Protein AF-A0A7W3PJJ7-F1 (afdb_monomer)

Structure (mmCIF, N/CA/C/O backbone):
data_AF-A0A7W3PJJ7-F1
#
_entry.id   AF-A0A7W3PJJ7-F1
#
loop_
_atom_site.group_PDB
_atom_site.id
_atom_site.type_symbol
_atom_site.label_atom_id
_atom_site.label_alt_id
_atom_site.label_comp_id
_atom_site.label_asym_id
_atom_site.label_entity_id
_atom_site.label_seq_id
_atom_site.pdbx_PDB_ins_code
_atom_site.Cartn_x
_atom_site.Cartn_y
_atom_site.Cartn_z
_atom_site.occupancy
_atom_site.B_iso_or_equiv
_atom_site.auth_seq_id
_atom_site.auth_comp_id
_atom_site.auth_asym_id
_atom_site.auth_atom_id
_atom_site.pdbx_PDB_model_num
ATOM 1 N N . MET A 1 1 ? -37.300 3.732 20.634 1.00 42.12 1 MET A N 1
ATOM 2 C CA . MET A 1 1 ? -35.986 3.176 21.018 1.00 42.12 1 MET A CA 1
ATOM 3 C C . MET A 1 1 ? -35.740 1.933 20.177 1.00 42.12 1 MET A C 1
ATOM 5 O O . MET A 1 1 ? -36.687 1.184 19.988 1.00 42.12 1 MET A O 1
ATOM 9 N N . ALA A 1 2 ? -34.492 1.771 19.723 1.00 48.22 2 ALA A N 1
ATOM 10 C CA . ALA A 1 2 ? -33.888 0.615 19.043 1.00 48.22 2 ALA A CA 1
ATOM 11 C C . ALA A 1 2 ? -34.241 0.364 17.559 1.00 48.22 2 ALA A C 1
ATOM 13 O O . ALA A 1 2 ? -35.266 -0.236 17.264 1.00 48.22 2 ALA A O 1
ATOM 14 N N . ALA A 1 3 ? -33.338 0.784 16.653 1.00 39.44 3 ALA A N 1
ATOM 15 C CA . ALA A 1 3 ? -32.927 0.055 15.434 1.00 39.44 3 ALA A CA 1
ATOM 16 C C . ALA A 1 3 ? -31.870 0.854 14.625 1.00 39.44 3 ALA A C 1
ATOM 18 O O . ALA A 1 3 ? -32.108 1.217 13.480 1.00 39.44 3 ALA A O 1
ATOM 19 N N . GLN A 1 4 ? -30.710 1.177 15.209 1.00 40.31 4 GLN A N 1
ATOM 20 C CA . GLN A 1 4 ? -29.568 1.751 14.473 1.00 40.31 4 GLN A CA 1
ATOM 21 C C . GLN A 1 4 ? -28.263 1.317 15.150 1.00 40.31 4 GLN A C 1
ATOM 23 O O . GLN A 1 4 ? -27.697 2.067 15.933 1.00 40.31 4 GLN A O 1
ATOM 28 N N . ALA A 1 5 ? -27.813 0.081 14.930 1.00 41.56 5 ALA A N 1
ATOM 29 C CA . ALA A 1 5 ? -26.496 -0.338 15.431 1.00 41.56 5 ALA A CA 1
ATOM 30 C C . ALA A 1 5 ? -25.756 -1.352 14.544 1.00 41.56 5 ALA A C 1
ATOM 32 O O . ALA A 1 5 ? -24.604 -1.647 14.820 1.00 41.56 5 ALA A O 1
ATOM 33 N N . THR A 1 6 ? -26.355 -1.873 13.467 1.00 46.41 6 THR A N 1
ATOM 34 C CA . THR A 1 6 ? -25.728 -2.971 12.693 1.00 46.41 6 THR A CA 1
ATOM 35 C C . THR A 1 6 ? -25.320 -2.576 11.271 1.00 46.41 6 THR A C 1
ATOM 37 O O . THR A 1 6 ? -24.578 -3.300 10.618 1.00 46.41 6 THR A O 1
ATOM 40 N N . THR A 1 7 ? -25.763 -1.420 10.771 1.00 46.25 7 THR A N 1
ATOM 41 C CA . THR A 1 7 ? -25.518 -1.018 9.373 1.00 46.25 7 THR A CA 1
ATOM 42 C C . THR A 1 7 ? -24.253 -0.174 9.203 1.00 46.25 7 THR A C 1
ATOM 44 O O . THR A 1 7 ? -23.705 -0.124 8.110 1.00 46.25 7 THR A O 1
ATOM 47 N N . ARG A 1 8 ? -23.764 0.476 10.267 1.00 47.16 8 ARG A N 1
ATOM 48 C CA . ARG A 1 8 ? -22.710 1.500 10.175 1.00 47.16 8 ARG A CA 1
ATOM 49 C C . ARG A 1 8 ? -21.327 0.912 9.852 1.00 47.16 8 ARG A C 1
ATOM 51 O O . ARG A 1 8 ? -20.679 1.411 8.943 1.00 47.16 8 ARG A O 1
ATOM 58 N N . ASN A 1 9 ? -20.939 -0.206 10.473 1.00 47.69 9 ASN A N 1
ATOM 59 C CA . ASN A 1 9 ? -19.607 -0.803 10.261 1.00 47.69 9 ASN A CA 1
ATOM 60 C C . ASN A 1 9 ? -19.409 -1.400 8.865 1.00 47.69 9 ASN A C 1
ATOM 62 O O . ASN A 1 9 ? -18.337 -1.267 8.288 1.00 47.69 9 ASN A O 1
ATOM 66 N N . ARG A 1 10 ? -20.447 -2.016 8.281 1.00 51.94 10 ARG A N 1
ATOM 67 C CA . ARG A 1 10 ? -20.358 -2.548 6.908 1.00 51.94 10 ARG A CA 1
ATOM 68 C C . ARG A 1 10 ? -20.192 -1.443 5.869 1.00 51.94 10 ARG A C 1
ATOM 70 O O . ARG A 1 10 ? -19.600 -1.685 4.826 1.00 51.94 10 ARG A O 1
ATOM 77 N N . ILE A 1 11 ? -20.727 -0.254 6.150 1.00 53.75 11 ILE A N 1
ATOM 78 C CA . ILE A 1 11 ? -20.587 0.903 5.266 1.00 53.75 11 ILE A CA 1
ATOM 79 C C . ILE A 1 11 ? -19.165 1.459 5.360 1.00 53.75 11 ILE A C 1
ATOM 81 O O . ILE A 1 11 ? -18.604 1.786 4.326 1.00 53.75 11 ILE A O 1
ATOM 85 N N . ILE A 1 12 ? -18.563 1.506 6.554 1.00 59.03 12 ILE A N 1
ATOM 86 C CA . ILE A 1 12 ? -17.202 2.032 6.740 1.00 59.03 12 ILE A CA 1
ATOM 87 C C . ILE A 1 12 ? -16.183 1.187 5.968 1.00 59.03 12 ILE A C 1
ATOM 89 O O . ILE A 1 12 ? -15.521 1.725 5.090 1.00 59.03 12 ILE A O 1
ATOM 93 N N . GLY A 1 13 ? -16.138 -0.134 6.180 1.00 56.22 13 GLY A N 1
ATOM 94 C CA . GLY A 1 13 ? -15.199 -1.001 5.450 1.00 56.22 13 GLY A CA 1
ATOM 95 C C . GLY A 1 13 ? -15.375 -0.947 3.925 1.00 56.22 13 GLY A C 1
ATOM 96 O O . GLY A 1 13 ? -14.396 -0.923 3.186 1.00 56.22 13 GLY A O 1
ATOM 97 N N . ALA A 1 14 ? -16.620 -0.842 3.445 1.00 55.62 14 ALA A N 1
ATOM 98 C CA . ALA A 1 14 ? -16.901 -0.694 2.018 1.00 55.62 14 ALA A CA 1
ATOM 99 C C . ALA A 1 14 ? -16.471 0.677 1.462 1.00 55.62 14 ALA A C 1
ATOM 101 O O . ALA A 1 14 ? -16.012 0.753 0.328 1.00 55.62 14 ALA A O 1
ATOM 102 N N . VAL A 1 15 ? -16.610 1.757 2.238 1.00 58.84 15 VAL A N 1
ATOM 103 C CA . VAL A 1 15 ? -16.189 3.109 1.834 1.00 58.84 15 VAL A CA 1
ATOM 104 C C . VAL A 1 15 ? -14.667 3.200 1.780 1.00 58.84 15 VAL A C 1
ATOM 106 O O . VAL A 1 15 ? -14.149 3.621 0.750 1.00 58.84 15 VAL A O 1
ATOM 109 N N . VAL A 1 16 ? -13.970 2.723 2.817 1.00 61.97 16 VAL A N 1
ATOM 110 C CA . VAL A 1 16 ? -12.499 2.659 2.851 1.00 61.97 16 VAL A CA 1
ATOM 111 C C . VAL A 1 16 ? -11.974 1.886 1.644 1.00 61.97 16 VAL A C 1
ATOM 113 O O . VAL A 1 16 ? -11.110 2.362 0.914 1.00 61.97 16 VAL A O 1
ATOM 116 N N . ALA A 1 17 ? -12.552 0.721 1.355 1.00 59.59 17 ALA A N 1
ATOM 117 C CA . ALA A 1 17 ? -12.062 -0.108 0.266 1.00 59.59 17 ALA A CA 1
ATOM 118 C C . ALA A 1 17 ? -12.363 0.446 -1.138 1.00 59.59 17 ALA A C 1
ATOM 120 O O . ALA A 1 17 ? -11.541 0.292 -2.039 1.00 59.59 17 ALA A O 1
ATOM 121 N N . ILE A 1 18 ? -13.500 1.125 -1.341 1.00 57.78 18 ILE A N 1
ATOM 122 C CA . ILE A 1 18 ? -13.786 1.832 -2.604 1.00 57.78 18 ILE A CA 1
ATOM 123 C C . ILE A 1 18 ? -12.787 2.975 -2.813 1.00 57.78 18 ILE A C 1
ATOM 125 O O . ILE A 1 18 ? -12.333 3.206 -3.931 1.00 57.78 18 ILE A O 1
ATOM 129 N N . VAL A 1 19 ? -12.429 3.688 -1.748 1.00 59.50 19 VAL A N 1
ATOM 130 C CA . VAL A 1 19 ? -11.516 4.832 -1.820 1.00 59.50 19 VAL A CA 1
ATOM 131 C C . VAL A 1 19 ? -10.086 4.362 -2.081 1.00 59.50 19 VAL A C 1
ATOM 133 O O . VAL A 1 19 ? -9.433 4.897 -2.975 1.00 59.50 19 VAL A O 1
ATOM 136 N N . VAL A 1 20 ? -9.636 3.299 -1.405 1.00 63.38 20 VAL A N 1
ATOM 137 C CA . VAL A 1 20 ? -8.358 2.633 -1.705 1.00 63.38 20 VAL A CA 1
ATOM 138 C C . VAL A 1 20 ? -8.326 2.183 -3.168 1.00 63.38 20 VAL A C 1
ATOM 140 O O . VAL A 1 20 ? -7.371 2.492 -3.872 1.00 63.38 20 VAL A O 1
ATOM 143 N N . ALA A 1 21 ? -9.389 1.551 -3.672 1.00 58.72 21 ALA A N 1
ATOM 144 C CA . ALA A 1 21 ? -9.464 1.129 -5.071 1.00 58.72 21 ALA A CA 1
ATOM 145 C C . ALA A 1 21 ? -9.337 2.296 -6.069 1.00 58.72 21 ALA A C 1
ATOM 147 O O . ALA A 1 21 ? -8.637 2.174 -7.072 1.00 58.72 21 ALA A O 1
ATOM 148 N N . ILE A 1 22 ? -9.963 3.444 -5.786 1.00 58.31 22 ILE A N 1
ATOM 149 C CA . ILE A 1 22 ? -9.889 4.636 -6.646 1.00 58.31 22 ILE A CA 1
ATOM 150 C C . ILE A 1 22 ? -8.479 5.242 -6.643 1.00 58.31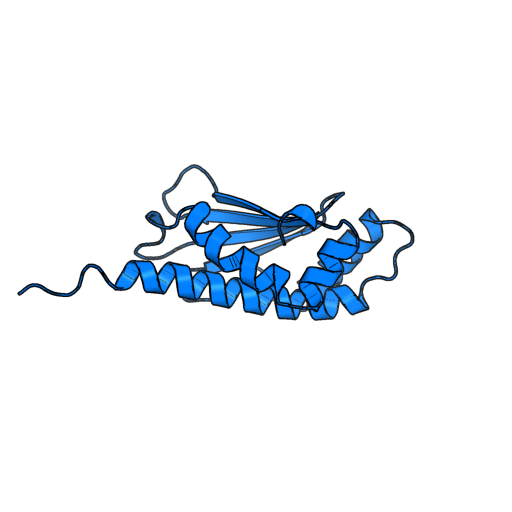 22 ILE A C 1
ATOM 152 O O . ILE A 1 22 ? -7.961 5.579 -7.706 1.00 58.31 22 ILE A O 1
ATOM 156 N N . LEU A 1 23 ? -7.838 5.365 -5.479 1.00 62.00 23 LEU A N 1
ATOM 157 C CA . LEU A 1 23 ? -6.475 5.908 -5.375 1.00 62.00 23 LEU A CA 1
ATOM 158 C C . LEU A 1 23 ? -5.455 5.010 -6.041 1.00 62.00 23 LEU A C 1
ATOM 160 O O . LEU A 1 23 ? -4.516 5.475 -6.684 1.00 62.00 23 LEU A O 1
ATOM 164 N N . VAL A 1 24 ? -5.651 3.709 -5.888 1.00 62.38 24 VAL A N 1
ATOM 165 C CA . VAL A 1 24 ? -4.808 2.736 -6.537 1.00 62.38 24 VAL A CA 1
ATOM 166 C C . VAL A 1 24 ? -4.987 2.858 -8.055 1.00 62.38 24 VAL A C 1
ATOM 168 O O . VAL A 1 24 ? -3.995 3.025 -8.749 1.00 62.38 24 VAL A O 1
ATOM 171 N N . ALA A 1 25 ? -6.213 2.909 -8.585 1.00 59.56 25 ALA A N 1
ATOM 172 C CA . ALA A 1 25 ? -6.435 3.097 -10.022 1.00 59.56 25 ALA A CA 1
ATOM 173 C C . ALA A 1 25 ? -5.797 4.394 -10.568 1.00 59.56 25 ALA A C 1
ATOM 175 O O . ALA A 1 25 ? -5.169 4.380 -11.627 1.00 59.56 25 ALA A O 1
ATOM 176 N N . VAL A 1 26 ? -5.909 5.510 -9.834 1.00 60.75 26 VAL A N 1
ATOM 177 C CA . VAL A 1 26 ? -5.308 6.798 -10.226 1.00 60.75 26 VAL A CA 1
ATOM 178 C C . VAL A 1 26 ? -3.785 6.745 -10.149 1.00 60.75 26 VAL A C 1
ATOM 180 O O . VAL A 1 26 ? -3.128 7.069 -11.132 1.00 60.75 26 VAL A O 1
ATOM 183 N N . GLY A 1 27 ? -3.219 6.301 -9.026 1.00 62.72 27 GLY A N 1
ATOM 184 C CA . GLY A 1 27 ? -1.772 6.184 -8.859 1.00 62.72 27 GLY A CA 1
ATOM 185 C C . GLY A 1 27 ? -1.168 5.236 -9.891 1.00 62.72 27 GLY A C 1
ATOM 186 O O . GLY A 1 27 ? -0.191 5.568 -10.555 1.00 62.72 27 GLY A O 1
ATOM 187 N N . VAL A 1 28 ? -1.798 4.085 -10.112 1.00 64.25 28 VAL A N 1
ATOM 188 C CA . VAL A 1 28 ? -1.277 3.091 -11.043 1.00 64.25 28 VAL A CA 1
ATOM 189 C C . VAL A 1 28 ? -1.331 3.569 -12.494 1.00 64.25 28 VAL A C 1
ATOM 191 O O . VAL A 1 28 ? -0.401 3.301 -13.248 1.00 64.25 28 VAL A O 1
ATOM 194 N N . ARG A 1 29 ? -2.346 4.335 -12.907 1.00 64.06 29 ARG A N 1
ATOM 195 C CA . ARG A 1 29 ? -2.361 4.929 -14.253 1.00 64.06 29 ARG A CA 1
ATOM 196 C C . ARG A 1 29 ? -1.088 5.735 -14.547 1.00 64.06 29 ARG A C 1
ATOM 198 O O . ARG A 1 29 ? -0.571 5.638 -15.653 1.00 64.06 29 ARG A O 1
ATOM 205 N N . PHE A 1 30 ? -0.577 6.478 -13.566 1.00 62.53 30 PHE A N 1
ATOM 206 C CA . PHE A 1 30 ? 0.681 7.222 -13.692 1.00 62.53 30 PHE A CA 1
ATOM 207 C C . PHE A 1 30 ? 1.913 6.333 -13.511 1.00 62.53 30 PHE A C 1
ATOM 209 O O . PHE A 1 30 ? 2.889 6.501 -14.234 1.00 62.53 30 PHE A O 1
ATOM 216 N N . ALA A 1 31 ? 1.843 5.318 -12.644 1.00 64.44 31 ALA A N 1
ATOM 217 C CA . ALA A 1 31 ? 2.862 4.271 -12.571 1.00 64.44 31 ALA A CA 1
ATOM 218 C C . ALA A 1 31 ? 3.142 3.632 -13.942 1.00 64.44 31 ALA A C 1
ATOM 220 O O . ALA A 1 31 ? 4.286 3.323 -14.259 1.00 64.44 31 ALA A O 1
ATOM 221 N N . PHE A 1 32 ? 2.110 3.467 -14.783 1.00 65.69 32 PHE A N 1
ATOM 222 C CA . PHE A 1 32 ? 2.291 2.960 -16.145 1.00 65.69 32 PHE A CA 1
ATOM 223 C C . PHE A 1 32 ? 3.181 3.831 -17.014 1.00 65.69 32 PHE A C 1
ATOM 225 O O . PHE A 1 32 ? 4.014 3.291 -17.742 1.00 65.69 32 PHE A O 1
ATOM 232 N N . ASP A 1 33 ? 2.999 5.146 -16.940 1.00 63.25 33 ASP A N 1
ATOM 233 C CA . ASP A 1 33 ? 3.830 6.106 -17.663 1.00 63.25 33 ASP A CA 1
ATOM 234 C C . ASP A 1 33 ? 5.256 6.159 -17.079 1.00 63.25 33 ASP A C 1
ATOM 236 O O . ASP A 1 33 ? 6.213 6.379 -17.821 1.00 63.25 33 ASP A O 1
ATOM 240 N N . ALA A 1 34 ? 5.402 5.863 -15.782 1.00 65.19 34 ALA A N 1
ATOM 241 C CA . ALA A 1 34 ? 6.662 5.831 -15.039 1.00 65.19 34 ALA A CA 1
ATOM 242 C C . ALA A 1 34 ? 7.522 4.573 -15.276 1.00 65.19 34 ALA A C 1
ATOM 244 O O . ALA A 1 34 ? 8.660 4.508 -14.822 1.00 65.19 34 ALA A O 1
ATOM 245 N N . PHE A 1 35 ? 7.014 3.535 -15.951 1.00 69.00 35 PHE A N 1
ATOM 246 C CA . PHE A 1 35 ? 7.780 2.304 -16.181 1.00 69.00 35 PHE A CA 1
ATOM 247 C C . PHE A 1 35 ? 8.838 2.465 -17.290 1.00 69.00 35 PHE A C 1
ATOM 249 O O . PHE A 1 35 ? 8.681 1.919 -18.388 1.00 69.00 35 PHE A O 1
ATOM 256 N N . GLY A 1 36 ? 9.931 3.177 -16.989 1.00 63.62 36 GLY A N 1
ATOM 257 C CA . GLY A 1 36 ? 11.063 3.426 -17.891 1.00 63.62 36 GLY A CA 1
ATOM 258 C C . GLY A 1 36 ? 12.416 2.837 -17.456 1.00 63.62 36 GLY A C 1
ATOM 259 O O . GLY A 1 36 ? 13.287 2.666 -18.310 1.00 63.62 36 GLY A O 1
ATOM 260 N N . GLY A 1 37 ? 12.597 2.509 -16.169 1.00 65.25 37 GLY A N 1
ATOM 261 C CA . GLY A 1 37 ? 13.876 2.055 -15.595 1.00 65.25 37 GLY A CA 1
ATOM 262 C C . GLY A 1 37 ? 14.428 0.694 -16.070 1.00 65.25 37 GLY A C 1
ATOM 263 O O . GLY A 1 37 ? 13.686 -0.224 -16.424 1.00 65.25 37 GLY A O 1
ATOM 264 N N . ASP A 1 38 ? 15.761 0.544 -16.019 1.00 73.06 38 ASP A N 1
ATOM 265 C CA . ASP A 1 38 ? 16.507 -0.656 -16.452 1.00 73.06 38 ASP A CA 1
ATOM 266 C C . ASP A 1 38 ? 16.322 -1.879 -15.527 1.00 73.06 38 ASP A C 1
ATOM 268 O O . ASP A 1 38 ? 16.489 -3.023 -15.962 1.00 73.06 38 ASP A O 1
ATOM 272 N N . SER A 1 39 ? 15.974 -1.666 -14.252 1.00 82.69 39 SER A N 1
ATOM 273 C CA . SER A 1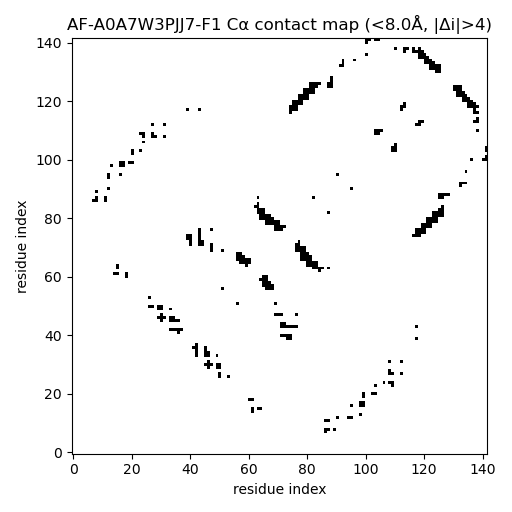 39 ? 15.742 -2.728 -13.265 1.00 82.69 39 SER A CA 1
ATOM 274 C C . SER A 1 39 ? 14.346 -2.646 -12.633 1.00 82.69 39 SER A C 1
ATOM 276 O O . SER A 1 39 ? 13.640 -1.648 -12.771 1.00 82.69 39 SER A O 1
ATOM 278 N N . LYS A 1 40 ? 13.904 -3.723 -11.964 1.00 83.06 40 LYS A N 1
ATOM 279 C CA . LYS A 1 40 ? 12.605 -3.752 -11.263 1.00 83.06 40 LYS A CA 1
ATOM 280 C C . LYS A 1 40 ? 12.564 -2.733 -10.122 1.00 83.06 40 LYS A C 1
ATOM 282 O O . LYS A 1 40 ? 11.564 -2.052 -9.956 1.00 83.06 40 LYS A O 1
ATOM 287 N N . GLU A 1 41 ? 13.651 -2.626 -9.369 1.00 85.44 41 GLU A N 1
ATOM 288 C CA . GLU A 1 41 ? 13.769 -1.687 -8.254 1.00 85.44 41 GLU A CA 1
ATOM 289 C C . GLU A 1 41 ? 13.716 -0.236 -8.751 1.00 85.44 41 GLU A C 1
ATOM 291 O O . GLU A 1 41 ? 12.976 0.567 -8.190 1.00 85.44 41 GLU A O 1
ATOM 296 N N . ASP A 1 42 ? 14.390 0.070 -9.868 1.00 83.69 42 ASP A N 1
ATOM 297 C CA . ASP A 1 42 ? 14.313 1.394 -10.502 1.00 83.69 42 ASP A CA 1
ATOM 298 C C . ASP A 1 42 ? 12.891 1.702 -10.985 1.00 83.69 42 ASP A C 1
ATOM 300 O O . ASP A 1 42 ? 12.383 2.791 -10.746 1.00 83.69 42 ASP A O 1
ATOM 304 N N . GLN A 1 43 ? 12.215 0.724 -11.601 1.00 82.31 43 GLN A N 1
ATOM 305 C CA . GLN A 1 43 ? 10.815 0.854 -12.018 1.00 82.31 43 GLN A CA 1
ATOM 306 C C . GLN A 1 43 ? 9.876 1.129 -10.836 1.00 82.31 43 GLN A C 1
ATOM 308 O O . GLN A 1 43 ? 8.975 1.957 -10.959 1.00 82.31 43 GLN A O 1
ATOM 313 N N . ILE A 1 44 ? 10.065 0.452 -9.698 1.00 85.88 44 ILE A N 1
ATOM 314 C CA . ILE A 1 44 ? 9.258 0.672 -8.488 1.00 85.88 44 ILE A CA 1
ATOM 315 C C . ILE A 1 44 ? 9.558 2.051 -7.893 1.00 85.88 44 ILE A C 1
ATOM 317 O O . ILE A 1 44 ? 8.631 2.768 -7.523 1.00 85.88 44 ILE A O 1
ATOM 321 N N . ALA A 1 45 ? 10.830 2.445 -7.823 1.00 87.19 45 ALA A N 1
ATOM 322 C CA . ALA A 1 45 ? 11.232 3.747 -7.307 1.00 87.19 45 ALA A CA 1
ATOM 323 C C . ALA A 1 45 ? 10.671 4.899 -8.157 1.00 87.19 45 ALA A C 1
ATOM 325 O O . ALA A 1 45 ? 10.060 5.813 -7.607 1.00 87.19 45 ALA A O 1
ATOM 326 N N . GLU 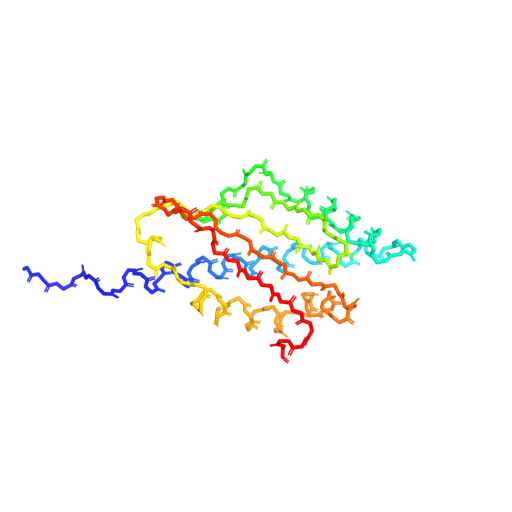A 1 46 ? 10.816 4.822 -9.483 1.00 83.25 46 GLU A N 1
ATOM 327 C CA . GLU A 1 46 ? 10.286 5.803 -10.441 1.00 83.25 46 GLU A CA 1
ATOM 328 C C . GLU A 1 46 ? 8.756 5.875 -10.364 1.00 83.25 46 GLU A C 1
ATOM 330 O O . GLU A 1 46 ? 8.185 6.958 -10.246 1.00 83.25 46 GLU A O 1
ATOM 335 N N . THR A 1 47 ? 8.101 4.713 -10.293 1.00 82.12 47 THR A N 1
ATOM 336 C CA . THR A 1 47 ? 6.658 4.615 -10.056 1.00 82.12 47 THR A CA 1
ATOM 337 C C . THR A 1 47 ? 6.242 5.343 -8.784 1.00 82.12 47 THR A C 1
ATOM 339 O O . THR A 1 47 ? 5.317 6.148 -8.814 1.00 82.12 47 THR A O 1
ATOM 342 N N . VAL A 1 48 ? 6.896 5.075 -7.653 1.00 86.56 48 VAL A N 1
ATOM 343 C CA . VAL A 1 48 ? 6.536 5.710 -6.381 1.00 86.56 48 VAL A CA 1
ATOM 344 C C . VAL A 1 48 ? 6.753 7.216 -6.441 1.00 86.56 48 VAL A C 1
ATOM 346 O O . VAL A 1 48 ? 5.907 7.952 -5.942 1.00 86.56 48 VAL A O 1
ATOM 349 N N . THR A 1 49 ? 7.831 7.689 -7.068 1.00 85.56 49 THR A N 1
ATOM 350 C CA . THR A 1 49 ? 8.057 9.124 -7.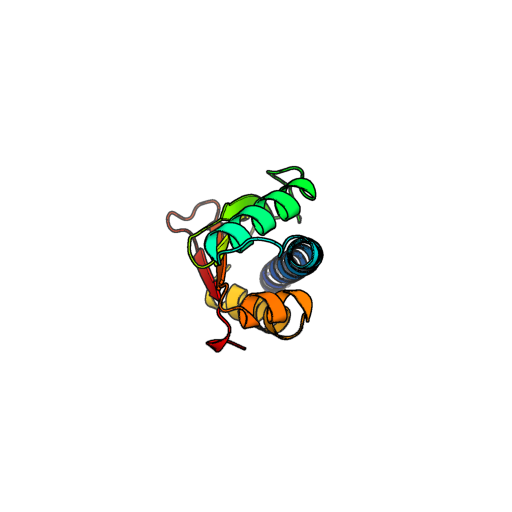277 1.00 85.56 49 THR A CA 1
ATOM 351 C C . THR A 1 49 ? 6.900 9.765 -8.041 1.00 85.56 49 THR A C 1
ATOM 353 O O . THR A 1 49 ? 6.298 10.703 -7.526 1.00 85.56 49 THR A O 1
ATOM 356 N N . GLU A 1 50 ? 6.530 9.220 -9.199 1.00 81.75 50 GLU A N 1
ATOM 357 C CA . GLU A 1 50 ? 5.440 9.742 -10.039 1.00 81.75 50 GLU A CA 1
ATOM 358 C C . GLU A 1 50 ? 4.083 9.687 -9.330 1.00 81.75 50 GLU A C 1
ATOM 360 O O . GLU A 1 50 ? 3.314 10.648 -9.347 1.00 81.75 50 GLU A O 1
ATOM 365 N N . VAL A 1 51 ? 3.797 8.588 -8.627 1.00 80.44 51 VAL A N 1
ATOM 366 C CA . VAL A 1 51 ? 2.568 8.447 -7.840 1.00 80.44 51 VAL A CA 1
ATOM 367 C C . VAL A 1 51 ? 2.521 9.500 -6.730 1.00 80.44 51 VAL A C 1
ATOM 369 O O . VAL A 1 51 ? 1.484 10.132 -6.545 1.00 80.44 51 VAL A O 1
ATOM 372 N N . LYS A 1 52 ? 3.623 9.725 -6.003 1.00 84.75 52 LYS A N 1
ATOM 373 C CA . LYS A 1 52 ? 3.684 10.725 -4.923 1.00 84.75 52 LYS A CA 1
ATOM 374 C C . LYS A 1 52 ? 3.490 12.150 -5.426 1.00 84.75 52 LYS A C 1
ATOM 376 O O . LYS A 1 52 ? 2.937 12.953 -4.688 1.00 84.75 52 LYS A O 1
ATOM 381 N N . GLU A 1 53 ? 3.887 12.475 -6.655 1.00 82.81 53 GLU A N 1
ATOM 382 C CA . GLU A 1 53 ? 3.639 13.804 -7.237 1.00 82.81 53 GLU A CA 1
ATOM 383 C C . GLU A 1 53 ? 2.146 14.100 -7.449 1.00 82.81 53 GLU A C 1
ATOM 385 O O . GLU A 1 53 ? 1.752 15.265 -7.517 1.00 82.81 53 GLU A O 1
ATOM 390 N N . GLN A 1 54 ? 1.301 13.066 -7.503 1.00 77.06 54 GLN A N 1
ATOM 391 C CA . GLN A 1 54 ? -0.150 13.213 -7.643 1.00 77.06 54 GLN A CA 1
ATOM 392 C C . GLN A 1 54 ? -0.877 13.428 -6.308 1.00 77.06 54 GLN A C 1
ATOM 394 O O . GLN A 1 54 ? -2.070 13.738 -6.312 1.00 77.06 54 GLN A O 1
ATOM 399 N N . TYR A 1 55 ? -0.188 13.252 -5.178 1.00 78.19 55 TYR A N 1
ATOM 400 C CA . TYR A 1 55 ? -0.785 13.292 -3.846 1.00 78.19 55 TYR A CA 1
ATOM 401 C C . TYR A 1 55 ? -0.116 14.342 -2.961 1.00 78.19 55 TYR A C 1
ATOM 403 O O . TYR A 1 55 ? 1.105 14.410 -2.844 1.00 78.19 55 TYR A O 1
ATOM 411 N N . GLU A 1 56 ? -0.924 15.126 -2.250 1.00 85.62 56 GLU A N 1
ATOM 412 C CA . GLU A 1 56 ? -0.426 16.008 -1.190 1.00 85.62 56 GLU A CA 1
ATOM 413 C C . GLU A 1 56 ? -0.366 15.221 0.126 1.00 85.62 56 GLU A C 1
ATOM 415 O O . GLU A 1 56 ? -1.270 15.302 0.953 1.00 85.62 56 GLU A O 1
ATOM 420 N N . LEU A 1 57 ? 0.676 14.398 0.287 1.00 86.69 57 LEU A N 1
ATOM 421 C CA . LEU A 1 57 ? 0.835 13.498 1.436 1.00 86.69 57 LEU A CA 1
ATOM 422 C C . LEU A 1 57 ? 1.275 14.245 2.720 1.00 86.69 57 LEU A C 1
ATOM 424 O O . LEU A 1 57 ? 2.173 15.093 2.646 1.00 86.69 57 LEU A O 1
ATOM 428 N N . PRO A 1 58 ? 0.715 13.916 3.907 1.00 90.50 58 PRO A N 1
ATOM 429 C CA . PRO A 1 58 ? -0.386 12.973 4.124 1.00 90.50 58 PRO A CA 1
ATOM 430 C C . PRO A 1 58 ? -1.724 13.543 3.627 1.00 90.50 58 PRO A C 1
ATOM 432 O O . PRO A 1 58 ? -2.072 14.689 3.918 1.00 90.50 58 PRO A O 1
ATOM 435 N N . GLN A 1 59 ? -2.496 12.724 2.911 1.00 85.75 59 GLN A N 1
ATOM 436 C CA . GLN A 1 59 ? -3.754 13.128 2.287 1.00 85.75 59 GLN A CA 1
ATOM 437 C C . GLN A 1 59 ? -4.936 12.414 2.941 1.00 85.75 59 GLN A C 1
ATOM 439 O O . GLN A 1 59 ? -5.000 11.186 2.963 1.00 85.75 59 GLN A O 1
ATOM 444 N N . GLN A 1 60 ? -5.934 13.171 3.404 1.00 84.62 60 GLN A N 1
ATOM 445 C CA . GLN A 1 60 ? -7.209 12.580 3.801 1.00 84.62 60 GLN A CA 1
ATOM 446 C C . GLN A 1 60 ? -7.984 12.146 2.555 1.00 84.62 60 GLN A C 1
ATOM 448 O O . GLN A 1 60 ? -8.313 12.967 1.697 1.00 84.62 60 GLN A O 1
ATOM 453 N N . ILE A 1 61 ? -8.264 10.851 2.454 1.00 78.75 61 ILE A N 1
ATOM 454 C CA . ILE A 1 61 ? -8.868 10.253 1.258 1.00 78.75 61 ILE A CA 1
ATOM 455 C C . ILE A 1 61 ? -10.349 9.947 1.461 1.00 78.75 61 ILE A C 1
ATOM 457 O O . ILE A 1 61 ? -11.133 10.020 0.515 1.00 78.75 61 ILE A O 1
ATOM 461 N N . ASP A 1 62 ? -10.751 9.694 2.706 1.00 80.88 62 ASP A N 1
ATOM 462 C CA . ASP A 1 62 ? -12.146 9.640 3.115 1.00 80.88 62 ASP A CA 1
ATOM 463 C C . ASP A 1 62 ? -12.326 10.113 4.568 1.00 80.88 62 ASP A C 1
ATOM 465 O O . ASP A 1 62 ? -11.426 10.687 5.177 1.00 80.88 62 ASP A O 1
ATOM 469 N N . GLN A 1 63 ? -13.529 9.938 5.116 1.00 80.00 63 GLN A N 1
ATOM 470 C CA . GLN A 1 63 ? -13.870 10.415 6.458 1.00 80.00 63 GLN A CA 1
ATOM 471 C C . GLN A 1 63 ? -13.063 9.755 7.580 1.00 80.00 63 GLN A C 1
ATOM 473 O O . GLN A 1 63 ? -12.967 10.353 8.647 1.00 80.00 63 GLN A O 1
ATOM 478 N N . VAL A 1 64 ? -12.544 8.547 7.356 1.00 84.12 64 VAL A N 1
ATOM 479 C CA . VAL A 1 64 ? -11.826 7.759 8.359 1.00 84.12 64 VAL A CA 1
ATOM 480 C C . VAL A 1 64 ? -10.457 7.264 7.906 1.00 84.12 64 VAL A C 1
ATOM 482 O O . VAL A 1 64 ? -9.704 6.770 8.732 1.00 84.12 64 VAL A O 1
ATOM 485 N N . THR A 1 65 ? -10.117 7.388 6.624 1.00 86.69 65 THR A N 1
ATOM 486 C CA . THR A 1 65 ? -8.831 6.942 6.085 1.00 86.69 65 THR A CA 1
ATOM 487 C C . THR A 1 65 ? -7.984 8.123 5.645 1.00 86.69 65 THR A C 1
ATOM 489 O O . THR A 1 65 ? -8.422 8.998 4.885 1.00 86.69 65 THR A O 1
ATOM 492 N N . VAL A 1 66 ? -6.733 8.100 6.077 1.00 88.81 66 VAL A N 1
ATOM 493 C CA . VAL A 1 66 ? -5.668 8.995 5.640 1.00 88.81 66 VAL A CA 1
ATOM 494 C C . VAL A 1 66 ? -4.623 8.150 4.927 1.00 88.81 66 VAL A C 1
ATOM 496 O O . VAL A 1 66 ? -4.250 7.094 5.421 1.00 88.81 66 VAL A O 1
ATOM 499 N N . LEU A 1 67 ? -4.194 8.581 3.745 1.00 89.25 67 LEU A N 1
ATOM 500 C CA . LEU A 1 67 ? -3.017 8.045 3.073 1.00 89.25 67 LEU A CA 1
ATOM 501 C C . LEU A 1 67 ? -1.808 8.841 3.564 1.00 89.25 67 LEU A C 1
ATOM 503 O O . LEU A 1 67 ? -1.676 10.022 3.237 1.00 89.25 67 LEU A O 1
ATOM 507 N N . ASP A 1 68 ? -0.956 8.209 4.359 1.00 91.00 68 ASP A N 1
ATOM 508 C CA . ASP A 1 68 ? 0.169 8.868 5.019 1.00 91.00 68 ASP A CA 1
ATOM 509 C C . ASP A 1 68 ? 1.388 8.958 4.112 1.00 91.00 68 ASP A C 1
ATOM 511 O O . ASP A 1 68 ? 1.980 10.028 3.963 1.00 91.00 68 ASP A O 1
ATOM 515 N N . ASP A 1 69 ? 1.753 7.835 3.494 1.00 92.56 69 ASP A N 1
ATOM 516 C CA . ASP A 1 69 ? 2.906 7.760 2.609 1.00 92.56 69 ASP A CA 1
ATOM 517 C C . ASP A 1 69 ? 2.765 6.640 1.573 1.00 92.56 69 ASP A C 1
ATOM 519 O O . ASP A 1 69 ? 1.944 5.728 1.684 1.00 92.56 69 ASP A O 1
ATOM 523 N N . ILE A 1 70 ? 3.614 6.710 0.554 1.00 90.38 70 ILE A N 1
ATOM 524 C CA . ILE A 1 70 ? 3.819 5.663 -0.437 1.00 90.38 70 ILE A CA 1
ATOM 525 C C . ILE A 1 70 ? 5.325 5.445 -0.531 1.00 90.38 70 ILE A C 1
ATOM 527 O O . ILE A 1 70 ? 6.083 6.387 -0.776 1.00 90.38 70 ILE A O 1
ATOM 531 N N . THR A 1 71 ? 5.774 4.213 -0.330 1.00 91.69 71 THR A N 1
ATOM 532 C CA . THR A 1 71 ? 7.194 3.861 -0.321 1.00 91.69 71 THR A CA 1
ATOM 533 C C . THR A 1 71 ? 7.507 2.789 -1.350 1.00 91.69 71 THR A C 1
ATOM 535 O O . THR A 1 71 ? 6.716 1.879 -1.595 1.00 91.69 71 THR A O 1
ATOM 538 N N . ALA A 1 72 ? 8.693 2.895 -1.943 1.00 90.56 72 ALA A N 1
ATOM 539 C CA . ALA A 1 72 ? 9.241 1.883 -2.831 1.00 90.56 72 ALA A CA 1
ATOM 540 C C . ALA A 1 72 ? 9.945 0.805 -2.006 1.00 90.56 72 ALA A C 1
ATOM 542 O O . ALA A 1 72 ? 10.834 1.116 -1.211 1.00 90.56 72 ALA A O 1
ATOM 543 N N . GLU A 1 73 ? 9.572 -0.452 -2.216 1.00 91.00 73 GLU A N 1
ATOM 544 C CA . GLU A 1 73 ? 10.330 -1.610 -1.754 1.00 91.00 73 GLU A CA 1
ATOM 545 C C . GLU A 1 73 ? 11.003 -2.318 -2.936 1.00 91.00 73 GLU A C 1
ATOM 547 O O . GLU A 1 73 ? 10.725 -2.039 -4.099 1.00 91.00 73 GLU A O 1
ATOM 552 N N . SER A 1 74 ? 11.896 -3.265 -2.648 1.00 86.88 74 SER A N 1
ATOM 553 C CA . SER A 1 74 ? 12.647 -3.987 -3.682 1.00 86.88 74 SER A CA 1
ATOM 554 C C . SER A 1 74 ? 11.763 -4.819 -4.619 1.00 86.88 74 SER A C 1
ATOM 556 O O . SER A 1 74 ? 12.149 -5.082 -5.760 1.00 86.88 74 SER A O 1
ATOM 558 N N . ASP A 1 75 ? 10.588 -5.246 -4.152 1.00 89.38 75 ASP A N 1
ATOM 559 C CA . ASP A 1 75 ? 9.658 -6.088 -4.900 1.00 89.38 75 ASP A CA 1
ATOM 560 C C . ASP A 1 75 ? 8.220 -5.563 -4.943 1.00 89.38 75 ASP A C 1
ATOM 562 O O . ASP A 1 75 ? 7.384 -6.175 -5.608 1.00 89.38 75 ASP A O 1
ATOM 566 N N . ALA A 1 76 ? 7.918 -4.450 -4.273 1.00 91.50 76 ALA A N 1
ATOM 567 C CA . ALA A 1 76 ? 6.555 -3.964 -4.130 1.00 91.50 76 ALA A CA 1
ATOM 568 C C . ALA A 1 76 ? 6.454 -2.445 -3.974 1.00 91.50 76 ALA A C 1
ATOM 570 O O . ALA A 1 76 ? 7.373 -1.772 -3.514 1.00 91.50 76 ALA A O 1
ATOM 571 N N . ILE A 1 77 ? 5.279 -1.922 -4.307 1.00 89.69 77 ILE A N 1
ATOM 572 C CA . ILE A 1 77 ? 4.852 -0.578 -3.923 1.00 89.69 77 ILE A CA 1
ATOM 573 C C . ILE A 1 77 ? 4.083 -0.709 -2.611 1.00 89.69 77 ILE A C 1
ATOM 575 O O . ILE A 1 77 ? 3.119 -1.474 -2.549 1.00 89.69 77 ILE A O 1
ATOM 579 N N . HIS A 1 78 ? 4.493 0.019 -1.573 1.00 93.19 78 HIS A N 1
ATOM 580 C CA . HIS A 1 78 ? 3.872 -0.045 -0.252 1.00 93.19 78 HIS A CA 1
ATOM 581 C C . HIS A 1 78 ? 3.144 1.255 0.076 1.00 93.19 78 HIS A C 1
ATOM 583 O O . HIS A 1 78 ? 3.746 2.323 0.131 1.00 93.19 78 HIS A O 1
ATOM 589 N N . TYR A 1 79 ? 1.836 1.153 0.281 1.00 90.12 79 TYR A N 1
ATOM 590 C CA . TYR A 1 79 ? 0.972 2.247 0.696 1.00 90.12 79 TYR A CA 1
ATOM 591 C C . TYR A 1 79 ? 0.745 2.194 2.211 1.00 90.12 79 TYR A C 1
ATOM 593 O O . TYR A 1 79 ? 0.373 1.148 2.749 1.00 90.12 79 TYR A O 1
ATOM 601 N N . HIS A 1 80 ? 0.935 3.324 2.885 1.00 91.69 80 HIS A N 1
ATOM 602 C CA . HIS A 1 80 ? 0.760 3.468 4.330 1.00 91.69 80 HIS A CA 1
ATOM 603 C C . HIS A 1 80 ? -0.484 4.299 4.610 1.00 91.69 80 HIS A C 1
ATOM 605 O O . HIS A 1 80 ? -0.604 5.417 4.105 1.00 91.69 80 HIS A O 1
ATOM 611 N N . TYR A 1 81 ? -1.402 3.754 5.398 1.00 90.88 81 TYR A N 1
ATOM 612 C CA . TYR A 1 81 ? -2.658 4.394 5.751 1.00 90.88 81 TYR A CA 1
ATOM 613 C C . TYR A 1 81 ? -2.850 4.445 7.258 1.00 90.88 81 TYR A C 1
ATOM 615 O O . TYR A 1 81 ? -2.523 3.496 7.965 1.00 90.88 81 TYR A O 1
ATOM 623 N N . THR A 1 82 ? -3.530 5.487 7.715 1.00 90.25 82 THR A N 1
ATOM 624 C CA . THR A 1 82 ? -4.067 5.591 9.067 1.00 90.25 82 THR A CA 1
ATOM 625 C C . THR A 1 82 ? -5.585 5.525 8.992 1.00 90.25 82 THR A C 1
ATOM 627 O O . THR A 1 82 ? -6.215 6.248 8.214 1.00 90.25 82 THR A O 1
ATOM 630 N N . LEU A 1 83 ? -6.179 4.661 9.813 1.00 88.25 83 LEU A N 1
ATOM 631 C CA . LEU A 1 83 ? -7.618 4.577 10.025 1.00 88.25 83 LEU A CA 1
ATOM 632 C C . LEU A 1 83 ? -7.972 5.251 11.354 1.00 88.25 83 LEU A C 1
ATOM 634 O O . LEU A 1 83 ? -7.734 4.694 12.424 1.00 88.25 83 LEU A O 1
ATOM 638 N N . ASP A 1 84 ? -8.563 6.440 11.283 1.00 86.19 84 ASP A N 1
ATOM 639 C CA . ASP A 1 84 ? -9.016 7.229 12.431 1.00 86.19 84 ASP A CA 1
ATOM 640 C C . ASP A 1 84 ? -10.504 7.561 12.280 1.00 86.19 84 ASP A C 1
ATOM 642 O O . ASP A 1 84 ? -10.924 8.238 11.345 1.00 86.19 84 ASP A O 1
ATOM 646 N N . GLY A 1 85 ? -11.333 7.064 13.197 1.00 80.50 85 GLY A N 1
ATOM 647 C CA . GLY A 1 85 ? -12.757 7.371 13.221 1.00 80.50 85 GLY A CA 1
ATOM 648 C C . GLY A 1 85 ? -13.562 6.393 14.065 1.00 80.50 85 GLY A C 1
ATOM 649 O O . GLY A 1 85 ? -13.057 5.392 14.559 1.00 80.50 85 GLY A O 1
ATOM 650 N N . GLU A 1 86 ? -14.855 6.660 14.242 1.00 78.56 86 GLU A N 1
ATOM 651 C CA . GLU A 1 86 ? -15.718 5.747 14.997 1.00 78.56 86 GLU A CA 1
ATOM 652 C C . GLU A 1 86 ? -15.985 4.447 14.219 1.00 78.56 86 GLU A C 1
ATOM 654 O O . GLU A 1 86 ? -16.647 4.477 13.178 1.00 78.56 86 GLU A O 1
ATOM 659 N N . GLY A 1 87 ? -15.596 3.295 14.774 1.00 75.81 87 GLY A N 1
ATOM 660 C CA . GLY A 1 87 ? -15.898 1.970 14.223 1.00 75.81 87 GLY A CA 1
ATOM 661 C C . GLY A 1 87 ? -14.768 1.348 13.400 1.00 75.81 87 GLY A C 1
ATOM 662 O O . GLY A 1 87 ? -14.950 0.236 12.892 1.00 75.81 87 GLY A O 1
ATOM 663 N N . VAL A 1 88 ? -13.627 2.032 13.263 1.00 81.19 88 VAL A N 1
ATOM 664 C CA . VAL A 1 88 ? -12.438 1.511 12.567 1.00 81.19 88 VAL A CA 1
ATOM 665 C C . VAL A 1 88 ? -11.814 0.324 13.301 1.00 81.19 88 VAL A C 1
ATOM 667 O O . VAL A 1 88 ? -11.309 -0.579 12.650 1.00 81.19 88 VAL A O 1
ATOM 670 N N . GLU A 1 89 ? -11.993 0.236 14.622 1.00 80.75 89 GLU A N 1
ATOM 671 C CA . GLU A 1 89 ? -11.555 -0.874 15.489 1.00 80.75 89 GLU A CA 1
ATOM 672 C C . GLU A 1 89 ? -12.239 -2.222 15.192 1.00 80.75 89 GLU A C 1
ATOM 674 O O . GLU A 1 89 ? -12.037 -3.227 15.867 1.00 80.75 89 GLU A O 1
ATOM 679 N N . THR A 1 90 ? -13.155 -2.240 14.226 1.00 79.69 90 THR A N 1
ATOM 680 C CA . THR A 1 90 ? -13.841 -3.458 13.781 1.00 79.69 90 THR A CA 1
ATOM 681 C C . THR A 1 90 ? -13.437 -3.888 12.378 1.00 79.69 90 THR A C 1
ATOM 683 O O . THR A 1 90 ? -13.965 -4.878 11.866 1.00 79.69 90 THR A O 1
ATOM 686 N N . VAL A 1 91 ? -12.547 -3.126 11.741 1.00 81.94 91 VAL A N 1
ATOM 687 C CA . VAL A 1 91 ? -11.975 -3.457 10.443 1.00 81.94 91 VAL A CA 1
ATOM 688 C C . VAL A 1 91 ? -10.964 -4.577 10.647 1.00 81.94 91 VAL A C 1
ATOM 690 O O . VAL A 1 91 ? -10.094 -4.499 11.502 1.00 81.94 91 VAL A O 1
ATOM 693 N N . THR A 1 92 ? -11.097 -5.637 9.858 1.00 84.81 92 THR A N 1
ATOM 694 C CA . THR A 1 92 ? -10.201 -6.795 9.892 1.00 84.81 92 THR A CA 1
ATOM 695 C C . THR A 1 92 ? -9.454 -6.909 8.572 1.00 84.81 92 THR A C 1
ATOM 697 O O . THR A 1 92 ? -9.982 -6.513 7.529 1.00 84.81 92 THR A O 1
ATOM 700 N N . GLU A 1 93 ? -8.274 -7.530 8.594 1.00 85.50 93 GLU A N 1
ATOM 701 C CA . GLU A 1 93 ? -7.500 -7.837 7.381 1.00 85.50 93 GLU A CA 1
ATOM 702 C C . GLU A 1 93 ? -8.353 -8.557 6.333 1.00 85.50 93 GLU A C 1
ATOM 704 O O . GLU A 1 93 ? -8.471 -8.062 5.219 1.00 85.50 93 GLU A O 1
ATOM 709 N N . GLU A 1 94 ? -9.071 -9.626 6.707 1.00 85.06 94 GLU A N 1
ATOM 710 C CA . GLU A 1 94 ? -9.957 -10.363 5.785 1.00 85.06 94 GLU A CA 1
ATOM 711 C C . GLU A 1 94 ? -11.020 -9.473 5.117 1.00 85.06 94 GLU A C 1
ATOM 713 O O . GLU A 1 94 ? -11.406 -9.708 3.972 1.00 85.06 94 GLU A O 1
ATOM 718 N N . ALA A 1 95 ? -11.532 -8.458 5.822 1.00 82.25 95 ALA A N 1
ATOM 719 C CA . ALA A 1 95 ? -12.576 -7.588 5.287 1.00 82.25 95 ALA A CA 1
ATOM 720 C C . ALA A 1 95 ? -12.002 -6.582 4.284 1.00 82.25 95 ALA A C 1
ATOM 722 O O . ALA A 1 95 ? -12.647 -6.289 3.274 1.00 82.25 95 ALA A O 1
ATOM 723 N N . LEU A 1 96 ? -10.796 -6.076 4.556 1.00 83.19 96 LEU A N 1
ATOM 724 C CA . LEU A 1 96 ? -10.059 -5.238 3.620 1.00 83.19 96 LEU A CA 1
ATOM 725 C C . LEU A 1 96 ? -9.616 -6.059 2.407 1.00 83.19 96 LEU A C 1
ATOM 727 O O . LEU A 1 96 ? -9.874 -5.651 1.280 1.00 83.19 96 LEU A O 1
ATOM 731 N N . GLU A 1 97 ? -9.050 -7.246 2.620 1.00 86.38 97 GLU A N 1
ATOM 732 C CA . GLU A 1 97 ? -8.601 -8.156 1.567 1.00 86.38 97 GLU A CA 1
ATOM 733 C C . GLU A 1 97 ? -9.736 -8.510 0.604 1.00 86.38 97 GLU A C 1
ATOM 735 O O . GLU A 1 97 ? -9.624 -8.285 -0.602 1.00 86.38 97 GLU A O 1
ATOM 740 N N . ALA A 1 98 ? -10.877 -8.957 1.141 1.00 83.75 98 ALA A N 1
ATOM 741 C CA . ALA A 1 98 ? -12.052 -9.319 0.352 1.00 83.75 98 ALA A CA 1
ATOM 742 C C . ALA A 1 98 ? -12.610 -8.161 -0.490 1.00 83.75 98 ALA A C 1
ATOM 744 O O . ALA A 1 98 ? -13.382 -8.396 -1.422 1.00 83.75 98 ALA A O 1
ATOM 745 N N . SER A 1 99 ? -12.250 -6.917 -0.167 1.00 79.81 99 SER A N 1
ATOM 746 C CA . SER A 1 99 ? -12.721 -5.739 -0.881 1.00 79.81 99 SER A CA 1
ATOM 747 C C . SER A 1 99 ? -11.667 -5.112 -1.793 1.00 79.81 99 SER A C 1
ATOM 749 O O . SER A 1 99 ? -12.027 -4.614 -2.859 1.00 79.81 99 SER A O 1
ATOM 751 N N . VAL A 1 100 ? -10.393 -5.134 -1.403 1.00 83.25 100 VAL A N 1
ATOM 752 C CA . VAL A 1 100 ? -9.272 -4.589 -2.178 1.00 83.25 100 VAL A CA 1
ATOM 753 C C . VAL A 1 100 ? -8.895 -5.547 -3.305 1.00 83.25 100 VAL A C 1
ATOM 755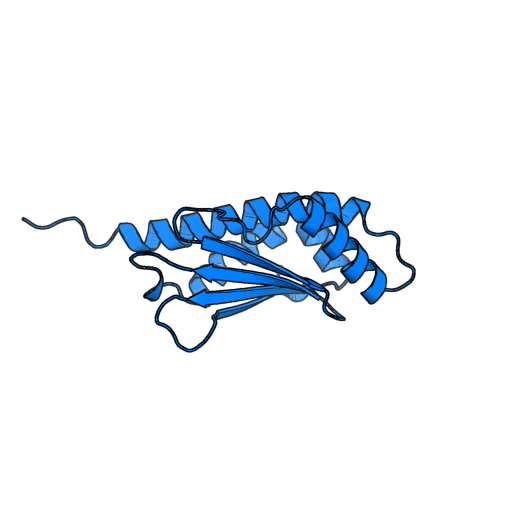 O O . VAL A 1 100 ? -8.806 -5.116 -4.453 1.00 83.25 100 VAL A O 1
ATOM 758 N N . LEU A 1 101 ? -8.771 -6.850 -3.028 1.00 86.00 101 LEU A N 1
ATOM 759 C CA . LEU A 1 101 ? -8.305 -7.834 -4.010 1.00 86.00 101 LEU A CA 1
ATOM 760 C C . LEU A 1 101 ? -9.140 -7.844 -5.308 1.00 86.00 101 LEU A C 1
ATOM 762 O O . LEU A 1 101 ? -8.556 -7.695 -6.383 1.00 86.00 101 LEU A O 1
ATOM 766 N N . PRO A 1 102 ? -10.491 -7.912 -5.278 1.00 85.12 102 PRO A N 1
ATOM 767 C CA . PRO A 1 102 ? -11.279 -7.900 -6.512 1.00 85.12 102 PRO A CA 1
ATOM 768 C C . PRO A 1 102 ? -11.083 -6.624 -7.338 1.00 85.12 102 PRO A C 1
ATOM 770 O O . PRO A 1 102 ? -11.164 -6.663 -8.565 1.00 85.12 102 PRO A O 1
ATOM 773 N N . GLN A 1 103 ? -10.833 -5.490 -6.680 1.00 79.06 103 GLN A N 1
ATOM 774 C CA . GLN A 1 103 ? -10.597 -4.208 -7.344 1.00 79.06 103 GLN A CA 1
ATOM 775 C C . GLN A 1 103 ? -9.212 -4.176 -7.998 1.00 79.06 103 GLN A C 1
ATOM 777 O O . GLN A 1 103 ? -9.111 -3.785 -9.161 1.00 79.06 103 GLN A O 1
ATOM 782 N N . LEU A 1 104 ? -8.177 -4.671 -7.309 1.00 82.25 104 LEU A N 1
ATOM 783 C CA . LEU A 1 104 ? -6.829 -4.807 -7.872 1.00 82.25 104 LEU A CA 1
ATOM 784 C C . LEU A 1 104 ? -6.811 -5.714 -9.106 1.00 82.25 104 LEU A C 1
ATOM 786 O O . LEU A 1 104 ? -6.169 -5.395 -10.104 1.00 82.25 104 LEU A O 1
ATOM 790 N N . CYS A 1 105 ? -7.541 -6.825 -9.067 1.00 85.50 105 CYS A N 1
ATOM 791 C CA . CYS A 1 105 ? -7.524 -7.809 -10.148 1.00 85.50 105 CYS A CA 1
ATOM 792 C C . CYS A 1 105 ? -8.422 -7.436 -11.337 1.00 85.50 105 CYS A C 1
ATOM 794 O O . CYS A 1 105 ? -8.201 -7.916 -12.451 1.00 85.50 105 CYS A O 1
ATOM 796 N N . SER A 1 106 ? -9.437 -6.592 -11.119 1.00 84.06 106 SER A N 1
ATOM 797 C CA . SER A 1 106 ? -10.339 -6.115 -12.180 1.00 84.06 106 SER A CA 1
ATOM 798 C C . SER A 1 106 ? -9.909 -4.797 -12.823 1.00 84.06 106 SER A C 1
ATOM 800 O O . SER A 1 106 ? -10.343 -4.513 -13.939 1.00 84.06 106 SER A O 1
ATOM 802 N N . THR A 1 107 ? -9.050 -4.019 -12.164 1.00 80.88 107 THR A N 1
ATOM 803 C CA . THR A 1 107 ? -8.491 -2.779 -12.714 1.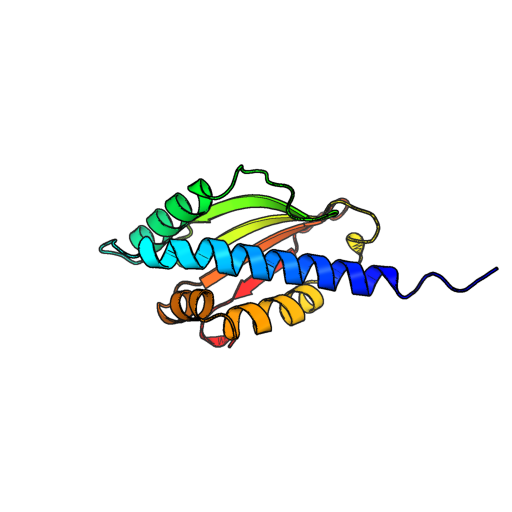00 80.88 107 THR A CA 1
ATOM 804 C C . THR A 1 107 ? -7.275 -3.115 -13.586 1.00 80.88 107 THR A C 1
ATOM 806 O O . THR A 1 107 ? -6.339 -3.781 -13.140 1.00 80.88 107 THR A O 1
ATOM 809 N N . GLU A 1 108 ? -7.306 -2.713 -14.861 1.00 81.94 108 GLU A N 1
ATOM 810 C CA . GLU A 1 108 ? -6.279 -3.083 -15.852 1.00 81.94 108 GLU A CA 1
ATOM 811 C C . GLU A 1 108 ? -4.899 -2.562 -15.456 1.00 81.94 108 GLU A C 1
ATOM 813 O O . GLU A 1 108 ? -3.904 -3.276 -15.580 1.00 81.94 108 GLU A O 1
ATOM 818 N N . GLU A 1 109 ? -4.864 -1.340 -14.933 1.00 78.06 109 GLU A N 1
ATOM 819 C CA . GLU A 1 109 ? -3.675 -0.677 -14.435 1.00 78.06 109 GLU A CA 1
ATOM 820 C C . GLU A 1 109 ? -3.020 -1.523 -13.324 1.00 78.06 109 GLU A C 1
ATOM 822 O O . GLU A 1 109 ? -1.933 -2.070 -13.504 1.00 78.06 109 GLU A O 1
ATOM 827 N N . THR A 1 110 ? -3.680 -1.749 -12.190 1.00 80.19 110 THR A N 1
ATOM 828 C CA . THR A 1 110 ? -3.105 -2.568 -11.098 1.00 80.19 110 THR A CA 1
ATOM 829 C C . THR A 1 110 ? -2.699 -3.954 -11.540 1.00 80.19 110 THR A C 1
ATOM 831 O O . THR A 1 110 ? -1.622 -4.427 -11.181 1.00 80.19 110 THR A O 1
ATOM 834 N N . ARG A 1 111 ? -3.520 -4.598 -12.368 1.00 84.62 111 ARG A N 1
ATOM 835 C CA . ARG A 1 111 ? -3.207 -5.925 -12.881 1.00 84.62 111 ARG A CA 1
ATOM 836 C C . ARG A 1 111 ? -1.916 -5.932 -13.685 1.00 84.62 111 ARG A C 1
ATOM 838 O O . ARG A 1 111 ? -1.133 -6.867 -13.560 1.00 84.62 111 ARG A O 1
ATOM 845 N N . ALA A 1 112 ? -1.663 -4.898 -14.473 1.00 82.81 112 ALA A N 1
ATOM 846 C CA . ALA A 1 112 ? -0.450 -4.827 -15.259 1.00 82.81 112 ALA A CA 1
ATOM 847 C C . ALA A 1 112 ? 0.805 -4.531 -14.398 1.00 82.81 112 ALA A C 1
ATOM 849 O O . ALA A 1 112 ? 1.898 -4.935 -14.797 1.00 82.81 112 ALA A O 1
ATOM 850 N N . ILE A 1 113 ? 0.674 -3.901 -13.214 1.00 83.38 113 ILE A N 1
ATOM 851 C CA . ILE A 1 113 ? 1.760 -3.845 -12.207 1.00 83.38 113 ILE A CA 1
ATOM 852 C C . ILE A 1 113 ? 2.055 -5.256 -11.702 1.00 83.38 113 ILE A C 1
ATOM 854 O O . ILE A 1 113 ? 3.197 -5.717 -11.767 1.00 83.38 113 ILE A O 1
ATOM 858 N N . LEU A 1 114 ? 1.010 -5.963 -11.264 1.00 87.56 114 LEU A N 1
ATOM 859 C CA . LEU A 1 114 ? 1.125 -7.330 -10.761 1.00 87.56 114 LEU A CA 1
ATOM 860 C C . LEU A 1 114 ? 1.708 -8.268 -11.833 1.00 87.56 114 LEU A C 1
ATOM 862 O O . LEU A 1 114 ? 2.562 -9.100 -11.535 1.00 87.56 114 LEU A O 1
ATOM 866 N N . ASP A 1 115 ? 1.331 -8.098 -13.103 1.00 87.56 115 ASP A N 1
ATOM 867 C CA . ASP A 1 115 ? 1.841 -8.888 -14.228 1.00 87.56 115 ASP A CA 1
ATOM 868 C C . ASP A 1 115 ? 3.344 -8.715 -14.489 1.00 87.56 115 ASP A C 1
ATOM 870 O O . ASP A 1 115 ? 3.939 -9.593 -15.122 1.00 87.56 115 ASP A O 1
ATOM 874 N N . ARG A 1 116 ? 3.959 -7.637 -13.986 1.00 81.81 116 ARG A N 1
ATOM 875 C CA . ARG A 1 116 ? 5.415 -7.401 -14.007 1.00 81.81 116 ARG A CA 1
ATOM 876 C C . ARG A 1 116 ? 6.138 -7.956 -12.776 1.00 81.81 116 ARG A C 1
ATOM 878 O O . ARG A 1 116 ? 7.310 -7.642 -12.553 1.00 81.81 116 ARG A O 1
ATOM 885 N N . ASP A 1 117 ? 5.454 -8.780 -11.985 1.00 87.81 117 ASP A N 1
ATOM 886 C CA . ASP A 1 117 ? 5.941 -9.311 -10.713 1.00 87.81 117 ASP A CA 1
ATOM 887 C C . ASP A 1 117 ? 6.324 -8.190 -9.725 1.00 87.81 117 ASP A C 1
ATOM 889 O O . ASP A 1 117 ? 7.298 -8.327 -8.980 1.00 87.81 117 ASP A O 1
ATOM 893 N N . ILE A 1 118 ? 5.605 -7.064 -9.763 1.00 88.50 118 ILE A N 1
ATOM 894 C CA . ILE A 1 118 ? 5.692 -5.994 -8.764 1.00 88.50 118 ILE A CA 1
ATOM 895 C C . ILE A 1 118 ? 4.492 -6.159 -7.831 1.00 88.50 118 ILE A C 1
ATOM 897 O O . ILE A 1 118 ? 3.349 -6.136 -8.280 1.00 88.50 118 ILE A O 1
ATOM 901 N N . GLY A 1 119 ? 4.748 -6.373 -6.544 1.00 91.38 119 GLY A N 1
ATOM 902 C CA . GLY A 1 119 ? 3.712 -6.523 -5.528 1.00 91.38 119 GLY A CA 1
ATOM 903 C C . GLY A 1 119 ? 3.071 -5.194 -5.130 1.00 91.38 119 GLY A C 1
ATOM 904 O O . GLY A 1 119 ? 3.638 -4.117 -5.326 1.00 91.38 119 GLY A O 1
ATOM 905 N N . MET A 1 120 ? 1.893 -5.275 -4.520 1.00 89.38 120 MET A N 1
ATOM 906 C CA . MET A 1 120 ? 1.218 -4.133 -3.903 1.00 89.38 120 MET A CA 1
ATOM 907 C C . MET A 1 120 ? 0.983 -4.432 -2.426 1.00 89.38 120 MET A C 1
ATOM 909 O O . MET A 1 120 ? 0.266 -5.375 -2.090 1.00 89.38 120 MET A O 1
ATOM 913 N N . LYS A 1 121 ? 1.613 -3.654 -1.548 1.00 92.31 121 LYS A N 1
ATOM 914 C CA . LYS A 1 121 ? 1.525 -3.793 -0.092 1.00 92.31 121 LYS A CA 1
ATOM 915 C C . LYS A 1 121 ? 0.736 -2.633 0.500 1.00 92.31 121 LYS A C 1
ATOM 917 O O . LYS A 1 121 ? 0.824 -1.505 0.018 1.00 92.31 121 LYS A O 1
ATOM 922 N N . TYR A 1 122 ? -0.011 -2.911 1.558 1.00 90.50 122 TYR A N 1
ATOM 923 C CA . TYR A 1 122 ? -0.854 -1.952 2.258 1.00 90.50 122 TYR A CA 1
ATOM 924 C C . TYR A 1 122 ? -0.663 -2.149 3.759 1.00 90.50 122 TYR A C 1
ATOM 926 O O . TYR A 1 122 ? -0.889 -3.251 4.256 1.00 90.50 122 TYR A O 1
ATOM 934 N N . SER A 1 12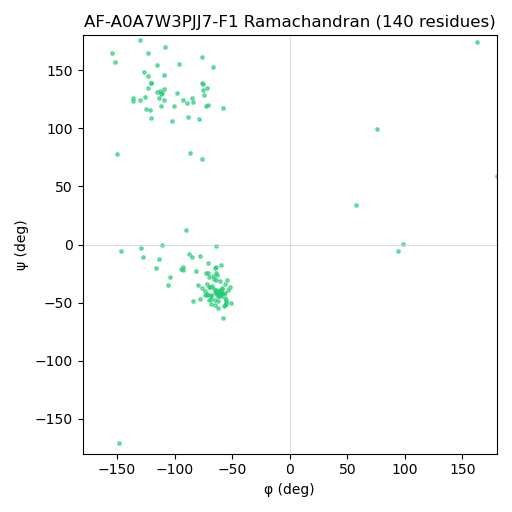3 ? -0.267 -1.097 4.470 1.00 92.12 123 SER A N 1
ATOM 935 C CA . SER A 1 123 ? -0.288 -1.060 5.935 1.00 92.12 123 SER A CA 1
ATOM 936 C C . SER A 1 123 ? -1.385 -0.120 6.406 1.00 92.12 123 SER A C 1
ATOM 938 O O . SER A 1 123 ? -1.483 0.993 5.895 1.00 92.12 123 SER A O 1
ATOM 940 N N . TYR A 1 124 ? -2.181 -0.557 7.379 1.00 89.94 124 TYR A N 1
ATOM 941 C CA . TYR A 1 124 ? -3.210 0.255 8.022 1.00 89.94 124 TYR A CA 1
ATOM 942 C C . TYR A 1 124 ? -2.935 0.353 9.522 1.00 89.94 124 TYR A C 1
ATOM 944 O O . TYR A 1 124 ? -3.133 -0.615 10.260 1.00 89.94 124 TYR A O 1
ATOM 952 N N . ASP A 1 125 ? -2.519 1.530 9.974 1.00 92.31 125 ASP A N 1
ATOM 953 C CA . ASP A 1 125 ? -2.444 1.881 11.386 1.00 92.31 125 ASP A CA 1
ATOM 954 C C 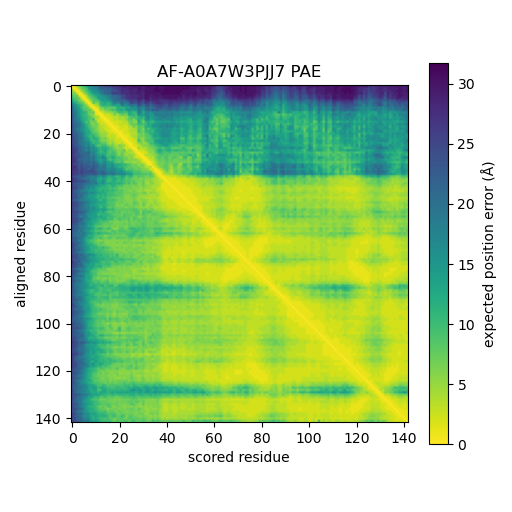. ASP A 1 125 ? -3.850 2.240 11.886 1.00 92.31 125 ASP A C 1
ATOM 956 O O . ASP A 1 125 ? -4.420 3.272 11.526 1.00 92.31 125 ASP A O 1
ATOM 960 N N . VAL A 1 126 ? -4.448 1.364 12.696 1.00 87.81 126 VAL A N 1
ATOM 961 C CA . VAL A 1 126 ? -5.793 1.573 13.250 1.00 87.81 126 VAL A CA 1
ATOM 962 C C . VAL A 1 126 ? -5.689 2.333 14.568 1.00 87.81 126 VAL A C 1
ATOM 964 O O . VAL A 1 126 ? -5.050 1.879 15.519 1.00 87.81 126 VAL A O 1
ATOM 967 N N . ALA A 1 127 ? -6.338 3.495 14.652 1.00 81.88 127 ALA A N 1
ATOM 968 C CA . ALA A 1 127 ? -6.314 4.324 15.848 1.00 81.88 127 ALA A CA 1
ATOM 969 C C . ALA A 1 127 ? -6.836 3.553 17.076 1.00 81.88 127 ALA A C 1
ATOM 971 O O . ALA A 1 127 ? -7.999 3.161 17.148 1.00 81.88 127 ALA A O 1
ATOM 972 N N . GLY A 1 128 ? -5.967 3.372 18.074 1.00 77.94 128 GLY A N 1
ATOM 973 C CA . GLY A 1 128 ? -6.286 2.651 19.309 1.00 77.94 128 GLY A CA 1
ATOM 974 C C . GLY A 1 128 ? -5.911 1.167 19.302 1.00 77.94 128 GLY A C 1
ATOM 975 O O . GLY A 1 128 ? -5.977 0.541 20.362 1.00 77.94 128 GLY A O 1
ATOM 976 N N . GLU A 1 129 ? -5.453 0.628 18.172 1.00 82.75 129 GLU A N 1
ATOM 977 C CA . GLU A 1 129 ? -4.816 -0.686 18.104 1.00 82.75 129 GLU A CA 1
ATOM 978 C C . GLU A 1 129 ? -3.292 -0.561 18.150 1.00 82.75 129 GLU A C 1
ATOM 980 O O . GLU A 1 129 ? -2.713 0.491 17.885 1.00 82.75 129 GLU A O 1
ATOM 985 N N . SER A 1 130 ? -2.634 -1.628 18.605 1.00 76.69 130 SER A N 1
ATOM 986 C CA . SER A 1 130 ? -1.168 -1.663 18.733 1.00 76.69 130 SER A CA 1
ATOM 987 C C . SER A 1 130 ? -0.489 -2.281 17.514 1.00 76.69 130 SER A C 1
ATOM 989 O O . SER A 1 130 ? 0.698 -2.046 17.305 1.00 76.69 130 SER A O 1
ATOM 991 N N . ASP A 1 131 ? -1.236 -3.074 16.748 1.00 83.38 131 ASP A N 1
ATOM 992 C CA . ASP A 1 131 ? -0.752 -3.816 15.596 1.00 83.38 131 ASP A CA 1
ATOM 993 C C . ASP A 1 131 ? -1.379 -3.225 14.328 1.00 83.38 131 ASP A C 1
ATOM 995 O O . ASP A 1 131 ? -2.594 -3.042 14.252 1.00 83.38 131 ASP A O 1
ATOM 999 N N . ALA A 1 132 ? -0.541 -2.914 13.340 1.00 88.31 132 ALA A N 1
ATOM 1000 C CA . ALA A 1 132 ? -1.002 -2.473 12.031 1.00 88.31 132 ALA A CA 1
ATOM 1001 C C . ALA A 1 132 ? -1.514 -3.670 11.221 1.00 88.31 132 ALA A C 1
ATOM 1003 O O . ALA A 1 132 ? -0.871 -4.725 11.197 1.00 88.31 132 ALA A O 1
ATOM 1004 N N . LEU A 1 133 ? -2.626 -3.481 10.511 1.00 89.44 133 LEU A N 1
ATOM 1005 C CA . LEU A 1 133 ? -3.139 -4.473 9.567 1.00 89.44 133 LEU A CA 1
ATOM 1006 C C . LEU A 1 133 ? -2.281 -4.438 8.303 1.00 89.44 133 LEU A C 1
ATOM 1008 O O . LEU A 1 133 ? -2.012 -3.357 7.774 1.00 89.44 133 LEU A O 1
ATOM 1012 N N . GLN A 1 134 ? -1.865 -5.599 7.805 1.00 92.31 134 GLN A N 1
ATOM 1013 C CA . GLN A 1 134 ? -0.966 -5.688 6.655 1.00 92.31 134 GLN A CA 1
ATOM 1014 C C . GLN A 1 134 ? -1.554 -6.563 5.557 1.00 92.31 134 GLN A C 1
ATOM 1016 O O . GLN A 1 134 ? -1.887 -7.724 5.772 1.00 92.31 134 GLN A O 1
ATOM 1021 N N . LEU A 1 135 ? -1.623 -6.015 4.347 1.00 91.25 135 LEU A N 1
ATOM 10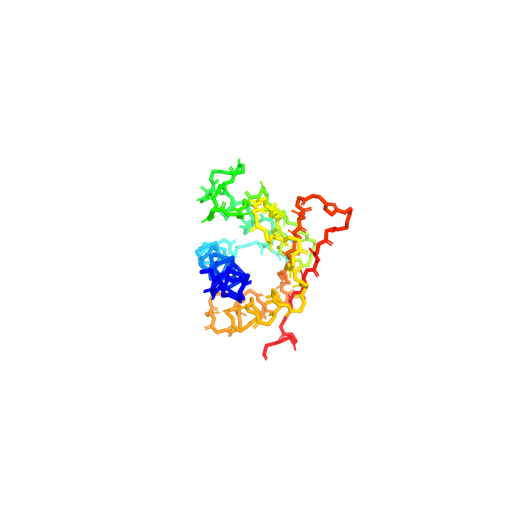22 C CA . LEU A 1 135 ? -2.041 -6.740 3.153 1.00 91.25 135 LEU A CA 1
ATOM 1023 C C . LEU A 1 135 ? -0.917 -6.711 2.130 1.00 91.25 135 LEU A C 1
ATOM 1025 O O . LEU A 1 135 ? -0.280 -5.680 1.918 1.00 91.25 135 LEU A O 1
ATOM 1029 N N . ALA A 1 136 ? -0.702 -7.834 1.463 1.00 92.06 136 ALA A N 1
ATOM 1030 C CA . ALA A 1 136 ? 0.252 -7.940 0.376 1.00 92.06 136 ALA A CA 1
ATOM 1031 C C . ALA A 1 136 ? -0.388 -8.725 -0.759 1.00 92.06 136 ALA A C 1
ATOM 1033 O O . ALA A 1 136 ? -0.853 -9.844 -0.560 1.00 92.06 136 ALA A O 1
ATOM 1034 N N . PHE A 1 137 ? -0.385 -8.128 -1.943 1.00 91.56 137 PHE A N 1
ATOM 1035 C CA . PHE A 1 137 ? -0.972 -8.702 -3.139 1.00 91.56 137 PHE A CA 1
ATOM 1036 C C . PHE A 1 137 ? 0.078 -8.862 -4.221 1.00 91.56 137 PHE A C 1
ATOM 1038 O O . PHE A 1 137 ? 0.917 -7.989 -4.461 1.00 91.56 137 PHE A O 1
ATOM 1045 N N . THR A 1 138 ? -0.000 -9.993 -4.899 1.00 92.12 138 THR A N 1
ATOM 1046 C CA . THR A 1 138 ? 0.842 -10.375 -6.018 1.00 92.12 138 THR A CA 1
ATOM 1047 C C . THR A 1 138 ? -0.031 -10.844 -7.175 1.00 92.12 138 THR A C 1
ATOM 1049 O O . THR A 1 138 ? -1.247 -10.994 -7.070 1.00 92.12 138 THR A O 1
ATOM 1052 N N . LYS A 1 139 ? 0.606 -11.141 -8.305 1.00 90.69 139 LYS A N 1
ATOM 1053 C CA . LYS A 1 139 ? -0.058 -11.777 -9.444 1.00 90.69 139 LYS A CA 1
ATOM 1054 C C . LYS A 1 139 ? -0.771 -13.086 -9.089 1.00 90.69 139 LYS A C 1
ATOM 1056 O O . LYS A 1 139 ? -1.740 -13.439 -9.754 1.00 90.69 139 LYS A O 1
ATOM 1061 N N . ALA A 1 140 ? -0.269 -13.830 -8.101 1.00 92.75 140 ALA A N 1
ATOM 1062 C CA . ALA A 1 140 ? -0.811 -15.137 -7.739 1.00 92.75 140 ALA A CA 1
ATOM 1063 C C . ALA A 1 140 ? -2.187 -15.053 -7.060 1.00 92.75 140 ALA A C 1
ATOM 1065 O O . ALA A 1 140 ? -2.884 -16.064 -6.998 1.00 92.75 140 ALA A O 1
ATOM 1066 N N . ASP A 1 141 ? -2.567 -13.867 -6.585 1.00 89.31 141 ASP A N 1
ATOM 1067 C CA . ASP A 1 141 ? -3.781 -13.653 -5.802 1.00 89.31 141 ASP A CA 1
ATOM 1068 C C . ASP A 1 141 ? -5.029 -13.370 -6.675 1.00 89.31 141 ASP A C 1
ATOM 1070 O O . ASP A 1 141 ? -6.138 -13.351 -6.146 1.00 89.31 141 ASP A O 1
ATOM 1074 N N . CYS A 1 142 ? -4.881 -13.184 -8.000 1.00 84.75 142 CYS A N 1
ATOM 1075 C CA . CYS A 1 142 ? -5.933 -12.666 -8.903 1.00 84.75 142 CYS A CA 1
ATOM 1076 C C . CYS A 1 142 ? -6.817 -13.661 -9.706 1.00 84.75 142 CYS A C 1
ATOM 1078 O O . CYS A 1 142 ? -6.270 -14.559 -10.376 1.00 84.75 142 CYS A O 1
#

Radius of gyration: 15.56 Å; Cα contacts (8 Å, |Δi|>4): 234; chains: 1; bounding box: 52×31×39 Å

Mean predicted aligned error: 8.21 Å

pLDDT: mean 78.12, std 13.78, range [39.44, 93.19]

Nearest PDB structures (foldseek):
  3npd-assembly1_A  TM=7.859E-01  e=8.799E-06  Pseudomonas aeruginosa
  4ftf-assembly1_A  TM=7.790E-01  e=2.570E-04  Vibrio cholerae 569B
  6i2v-assembly1_A  TM=8.386E-01  e=2.696E-03  Vibrio vulnificus
  6eqo-assembly1_B  TM=3.770E-01  e=8.259E-01  Erythrobacter sp. NAP1
  3sm4-assembly1_A  TM=3.012E-01  e=1.051E+00  Lambdavirus lambda

Solvent-accessible surface area (backbone atoms only — not comparable to full-atom values): 7777 Å² total; per-residue (Å²): 136,90,90,86,82,78,67,63,55,66,48,49,59,52,50,55,28,52,46,51,44,53,51,47,49,56,34,31,54,45,26,62,77,34,63,74,50,97,44,70,43,48,23,32,42,41,17,37,53,53,30,48,74,77,47,71,69,64,30,77,73,54,94,37,38,30,43,52,51,70,44,58,42,80,56,26,45,33,40,34,29,37,32,49,60,96,62,49,88,72,68,46,59,70,62,48,47,72,46,37,50,63,43,42,56,70,35,69,48,45,35,55,42,18,72,70,70,35,26,47,32,39,40,35,43,38,66,93,56,94,67,61,43,74,47,78,44,48,57,89,77,101

Sequence (142 aa):
MAAQATTRNRIIGAVVAIVVAILVAVGVRFAFDAFGGDSKEDQIAETVTEVKEQYELPQQIDQVTVLDDITAESDAIHYHYTLDGEGVETVTEEALEASVLPQLCSTEETRAILDRDIGMKYSYDVAGESDALQLAFTKADC

Secondary structure (DSSP, 8-state):
----SSSHHHHHHHHHHHHHHHHHHHHHHHHHHTTT-SSHHHHHHHHHHHHHHT--SSEE-SSSEEEEEEEE-SSEEEEEEEE-STTGGG--HHHHHHHHHHHHHHSHHHHHHHTTT-EEEEEEEETT-SS-EEEEE-GGG-

Organism: NCBI:txid145483

Foldseek 3Di:
DDDPDDPPLLVVLLVVLVLVLVLCLVLLVQLVVQQDDPDPQSSQQSSQVRSVVVDPAQADRDPFKTFHGWDGDPQEIETEIEGHDPNLVVDALVSSCVRNLVSLCPRPSSLVCLVVRRKYKYWYHYVPDPDIRIDIDHNVSD